Protein AF-A0A7S1CP06-F1 (afdb_monomer)

Sequence (109 aa):
MALSSLRRKKPAGRDSKYFTTTKKGEMNELRTELHSPKKDVVKDAVKKVIAAMTVGKDVSMLFPDVINCMQTEVLELKKLVYLYLINYAKSNPEMTLMAVNTFVRDTSH

InterPro domains:
  IPR002553 Clathrin/coatomer adaptor, adaptin-like, N-terminal [PF01602] (26-109)
  IPR011989 Armadillo-like helical [G3DSA:1.25.10.10] (14-109)
  IPR016024 Armadillo-type fold [SSF48371] (18-108)
  IPR026739 AP complex subunit beta [PTHR11134] (14-108)

Mean predicted aligned error: 11.09 Å

Solvent-accessible surface area (backbone atoms only — not comparable to full-atom values): 6814 Å² total; per-residue (Å²): 135,88,86,82,82,86,77,82,81,75,83,84,74,88,64,81,77,76,79,77,85,91,55,90,59,56,62,56,49,42,54,54,32,50,69,42,92,47,66,69,50,23,45,54,28,54,52,51,52,47,54,40,46,77,75,68,46,91,57,72,89,49,45,68,57,50,57,62,52,48,79,49,89,52,65,74,49,31,54,51,42,52,51,47,46,62,61,38,38,77,82,41,49,74,65,44,56,70,47,47,66,55,51,55,56,60,74,74,108

Nearest PDB structures (foldseek):
  6owo-assembly1_B  TM=9.057E-01  e=1.672E-07  Mus musculus
  7rw8-assembly1_B  TM=8.794E-01  e=1.335E-07  Mus musculus
  7oho-assembly1_BBB  TM=8.973E-01  e=1.075E-06  Homo sapiens
  4p6z-assembly1_B  TM=8.123E-01  e=1.203E-06  Homo sapiens
  9c59-assembly1_B  TM=8.302E-01  e=2.036E-04  Homo sapiens

Structure (mmCIF, N/CA/C/O backbone):
data_AF-A0A7S1CP06-F1
#
_entry.id   AF-A0A7S1CP06-F1
#
loop_
_atom_site.group_PDB
_atom_site.id
_atom_site.type_symbol
_atom_site.label_atom_id
_atom_site.label_alt_id
_atom_site.label_comp_id
_atom_site.label_asym_id
_atom_site.label_entity_id
_atom_site.label_seq_id
_atom_site.pdbx_PDB_ins_code
_atom_site.Cartn_x
_atom_site.Cartn_y
_atom_site.Cartn_z
_atom_site.occupancy
_atom_site.B_iso_or_equiv
_atom_site.auth_seq_id
_atom_site.auth_comp_id
_atom_site.auth_asym_id
_atom_site.auth_atom_id
_atom_site.pdbx_PDB_model_num
ATOM 1 N N . MET A 1 1 ? 15.703 -44.521 28.794 1.00 38.03 1 MET A N 1
ATOM 2 C CA . MET A 1 1 ? 15.500 -44.405 27.331 1.00 38.03 1 MET A CA 1
ATOM 3 C C . MET A 1 1 ? 14.022 -44.098 27.115 1.00 38.03 1 MET A C 1
ATOM 5 O O . MET A 1 1 ? 13.212 -44.946 27.441 1.00 38.03 1 MET A O 1
ATOM 9 N N . ALA A 1 2 ? 13.626 -42.824 26.981 1.00 3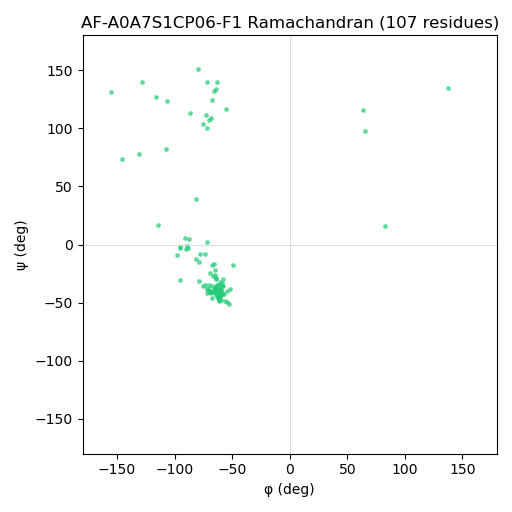8.88 2 ALA A N 1
ATOM 10 C CA . ALA A 1 2 ? 13.565 -42.054 25.720 1.00 38.88 2 ALA A CA 1
ATOM 11 C C . ALA A 1 2 ? 12.529 -42.688 24.760 1.00 38.88 2 ALA A C 1
ATOM 13 O O . ALA A 1 2 ? 12.724 -43.827 24.375 1.00 38.88 2 ALA A O 1
ATOM 14 N N . LEU A 1 3 ? 11.405 -42.090 24.349 1.00 39.97 3 LEU A N 1
ATOM 15 C CA . LEU A 1 3 ? 10.964 -40.697 24.238 1.00 39.97 3 LEU A CA 1
ATOM 16 C C . LEU A 1 3 ? 9.425 -40.650 24.295 1.00 39.97 3 LEU A C 1
ATOM 18 O O . LEU A 1 3 ? 8.761 -41.338 23.523 1.00 39.97 3 LEU A O 1
ATOM 22 N N . SER A 1 4 ? 8.855 -39.776 25.122 1.00 42.69 4 SER A N 1
ATOM 23 C CA . SER A 1 4 ? 7.459 -39.348 25.008 1.00 42.69 4 SER A CA 1
ATOM 24 C C . SER A 1 4 ? 7.398 -37.919 24.468 1.00 42.69 4 SER A C 1
ATOM 26 O O . SER A 1 4 ? 7.931 -37.004 25.086 1.00 42.69 4 SER A O 1
ATOM 28 N N . SER A 1 5 ? 6.672 -37.748 23.359 1.00 48.53 5 SER A N 1
ATOM 29 C CA . SER A 1 5 ? 6.011 -36.509 22.923 1.00 48.53 5 SER A CA 1
ATOM 30 C C . SER A 1 5 ? 6.893 -35.304 22.547 1.00 48.53 5 SER A C 1
ATOM 32 O O . SER A 1 5 ? 7.222 -34.461 23.378 1.00 48.53 5 SER A O 1
ATOM 34 N N . LEU A 1 6 ? 7.138 -35.122 21.242 1.00 47.47 6 LEU A N 1
ATOM 35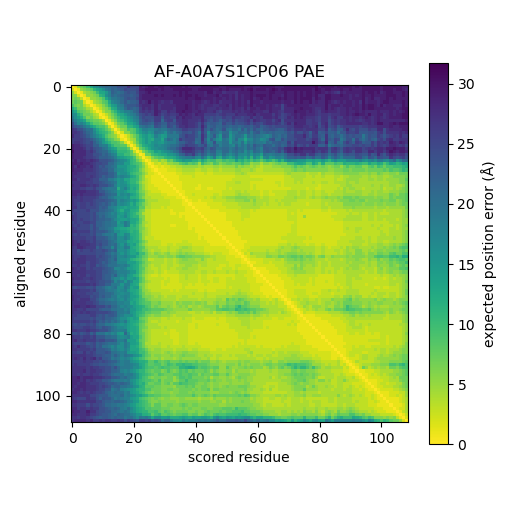 C CA . LEU A 1 6 ? 7.409 -33.798 20.663 1.00 47.47 6 LEU A CA 1
ATOM 36 C C . LEU A 1 6 ? 6.196 -33.339 19.842 1.00 47.47 6 LEU A C 1
ATOM 38 O O . LEU A 1 6 ? 6.125 -33.470 18.620 1.00 47.47 6 LEU A O 1
ATOM 42 N N . ARG A 1 7 ? 5.206 -32.779 20.540 1.00 50.84 7 ARG A N 1
ATOM 43 C CA . ARG A 1 7 ? 4.131 -31.997 19.922 1.00 50.84 7 ARG A CA 1
ATOM 44 C C . ARG A 1 7 ? 4.761 -30.707 19.378 1.00 50.84 7 ARG A C 1
ATOM 46 O O . ARG A 1 7 ? 5.188 -29.851 20.150 1.00 50.84 7 ARG A O 1
ATOM 53 N N . ARG A 1 8 ? 4.862 -30.573 18.049 1.00 45.59 8 ARG A N 1
ATOM 54 C CA . ARG A 1 8 ? 5.355 -29.352 17.383 1.00 45.59 8 ARG A CA 1
ATOM 55 C C . ARG A 1 8 ? 4.536 -28.140 17.846 1.00 45.59 8 ARG A C 1
ATOM 57 O O . ARG A 1 8 ? 3.335 -28.056 17.594 1.00 45.59 8 ARG A O 1
ATOM 64 N N . LYS A 1 9 ? 5.197 -27.198 18.516 1.00 41.72 9 LYS A N 1
ATOM 65 C CA . LYS A 1 9 ? 4.644 -25.908 18.943 1.00 41.72 9 LYS A CA 1
ATOM 66 C C . LYS A 1 9 ? 4.433 -25.044 17.688 1.00 41.72 9 LYS A C 1
ATOM 68 O O . LYS A 1 9 ? 5.406 -24.600 17.085 1.00 41.72 9 LYS A O 1
ATOM 73 N N . LYS A 1 10 ? 3.182 -24.845 17.255 1.00 46.50 10 LYS A N 1
ATOM 74 C CA . LYS A 1 10 ? 2.851 -23.834 16.233 1.00 46.50 10 LYS A CA 1
ATOM 75 C C . LYS A 1 10 ? 3.139 -22.440 16.820 1.00 46.50 10 LYS A C 1
ATOM 77 O O . LYS A 1 10 ? 2.704 -22.189 17.946 1.00 46.50 10 LYS A O 1
ATOM 82 N N . PRO A 1 11 ? 3.838 -21.536 16.113 1.00 42.25 11 PRO A N 1
ATOM 83 C CA . PRO A 1 11 ? 3.943 -20.151 16.549 1.00 42.25 11 PRO A CA 1
ATOM 84 C C . PRO A 1 11 ? 2.561 -19.497 16.431 1.00 42.25 11 PRO A C 1
ATOM 86 O O . PRO A 1 11 ? 1.926 -19.546 15.379 1.00 42.25 11 PRO A O 1
ATOM 89 N N . ALA A 1 12 ? 2.072 -18.931 17.532 1.00 50.03 12 ALA A N 1
ATOM 90 C CA . ALA A 1 12 ? 0.848 -18.143 17.550 1.00 50.03 12 ALA A CA 1
ATOM 91 C C . ALA A 1 12 ? 1.116 -16.804 16.842 1.00 50.03 12 ALA A C 1
ATOM 93 O O . ALA A 1 12 ? 1.737 -15.905 17.411 1.00 50.03 12 ALA A O 1
ATOM 94 N N . GLY A 1 13 ? 0.695 -16.711 15.578 1.00 48.34 13 GLY A N 1
ATOM 95 C CA . GLY A 1 13 ? 0.694 -15.479 14.794 1.00 48.34 13 GLY A CA 1
ATOM 96 C C . GLY A 1 13 ? -0.252 -14.447 15.405 1.00 48.34 13 GLY A C 1
ATOM 97 O O . GLY A 1 13 ? -1.376 -14.755 15.805 1.00 48.34 13 GLY A O 1
ATOM 98 N N . ARG A 1 14 ? 0.230 -13.211 15.523 1.00 55.91 14 ARG A N 1
ATOM 99 C CA . ARG A 1 14 ? -0.432 -12.052 16.142 1.00 55.91 14 ARG A CA 1
ATOM 100 C C . ARG A 1 14 ? -1.430 -11.398 15.170 1.00 55.91 14 ARG A C 1
ATOM 102 O O . ARG A 1 14 ? -1.536 -10.179 15.114 1.00 55.91 14 ARG A O 1
ATOM 109 N N . ASP A 1 15 ? -2.151 -12.200 14.396 1.00 55.19 15 ASP A N 1
ATOM 110 C CA . ASP A 1 15 ? -2.932 -11.731 13.241 1.00 55.19 15 ASP A CA 1
ATOM 111 C C . ASP A 1 15 ? -4.418 -11.516 13.567 1.00 55.19 15 ASP A C 1
ATOM 113 O O . ASP A 1 15 ? -5.163 -10.910 12.802 1.00 55.19 15 ASP A O 1
ATOM 117 N N . SER A 1 16 ? -4.859 -11.933 14.758 1.00 51.56 16 SER A N 1
ATOM 118 C CA . SER A 1 16 ? -6.268 -11.838 15.162 1.00 51.56 16 SER A CA 1
ATOM 119 C C . SER A 1 16 ? -6.740 -10.414 15.496 1.00 51.56 16 SER A C 1
ATOM 121 O O . SER A 1 16 ? -7.931 -10.214 15.717 1.00 51.56 16 SER A O 1
ATOM 123 N N . LYS A 1 17 ? -5.841 -9.420 15.555 1.00 49.12 17 LYS A N 1
ATOM 124 C CA . LYS A 1 17 ? -6.183 -8.033 15.930 1.00 49.12 17 LYS A CA 1
ATOM 125 C C . LYS A 1 17 ? -6.619 -7.145 14.759 1.00 49.12 17 LYS A C 1
ATOM 127 O O . LYS A 1 17 ? -6.998 -6.005 14.994 1.00 49.12 17 LYS A O 1
ATOM 132 N N . TYR A 1 18 ? -6.597 -7.650 13.528 1.00 53.25 18 TYR A N 1
ATOM 133 C CA . TYR A 1 18 ? -6.940 -6.862 12.336 1.00 53.25 18 TYR A CA 1
ATOM 134 C C . TYR A 1 18 ? -8.405 -7.007 11.886 1.00 53.25 18 TYR A C 1
ATOM 136 O O . TYR A 1 18 ? -8.814 -6.344 10.939 1.00 53.25 18 TYR A O 1
ATOM 144 N N . PHE A 1 19 ? -9.203 -7.853 12.551 1.00 47.50 19 PHE A N 1
ATOM 145 C CA . PHE A 1 19 ? -10.546 -8.241 12.086 1.00 47.50 19 PHE A CA 1
ATOM 146 C C . PHE A 1 19 ? -11.718 -7.437 12.656 1.00 47.50 19 PHE A C 1
ATOM 148 O O . PHE A 1 19 ? -12.859 -7.663 12.260 1.00 47.50 19 PHE A O 1
ATOM 155 N N . THR A 1 20 ? -11.483 -6.485 13.553 1.00 47.38 20 THR A N 1
ATOM 156 C CA . THR A 1 20 ? -12.562 -5.668 14.110 1.00 47.38 20 THR A CA 1
ATOM 157 C C . THR A 1 20 ? -12.378 -4.222 13.712 1.00 47.38 20 THR A C 1
ATOM 159 O O . THR A 1 20 ? -11.324 -3.650 13.987 1.00 47.38 20 THR A O 1
ATOM 162 N N . THR A 1 21 ? -13.438 -3.660 13.132 1.00 46.16 21 THR A N 1
ATOM 163 C CA . THR A 1 21 ? -13.978 -2.291 13.248 1.00 46.16 21 THR A CA 1
ATOM 164 C C . THR A 1 21 ? -14.379 -1.809 11.850 1.00 46.16 21 THR A C 1
ATOM 166 O O . THR A 1 21 ? -13.695 -2.094 10.877 1.00 46.16 21 THR A O 1
ATOM 169 N N . THR A 1 22 ? -15.554 -1.197 11.721 1.00 47.97 22 THR A N 1
ATOM 170 C CA . THR A 1 22 ? -16.076 -0.580 10.492 1.00 47.97 22 THR A CA 1
ATOM 171 C C . THR A 1 22 ? -16.546 0.812 10.908 1.00 47.97 22 THR A C 1
ATOM 173 O O . THR A 1 22 ? -17.724 1.029 11.183 1.00 47.97 22 THR A O 1
ATOM 176 N N . LYS A 1 23 ? -15.625 1.762 11.085 1.00 51.81 23 LYS A N 1
ATOM 177 C CA . LYS A 1 23 ? -15.953 3.166 11.373 1.00 51.81 23 LYS A CA 1
ATOM 178 C C . LYS A 1 23 ? -15.226 4.095 10.410 1.00 51.81 23 LYS A C 1
ATOM 180 O O . LYS A 1 23 ? -14.049 3.930 10.127 1.00 51.81 23 LYS A O 1
ATOM 185 N N . LYS A 1 24 ? -15.937 5.138 9.976 1.00 51.94 24 LYS A N 1
ATOM 186 C CA 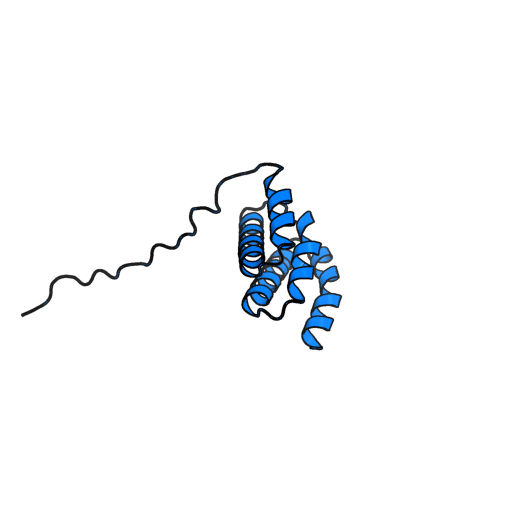. LYS A 1 24 ? -15.496 6.230 9.085 1.00 51.94 24 LYS A CA 1
ATOM 187 C C . LYS A 1 24 ? -14.153 6.887 9.487 1.00 51.94 24 LYS A C 1
ATOM 189 O O . LYS A 1 24 ? -13.536 7.539 8.656 1.00 51.94 24 LYS A O 1
ATOM 194 N N . GLY A 1 25 ? -13.696 6.698 10.731 1.00 64.56 25 GLY A N 1
ATOM 195 C CA . GLY A 1 25 ? -12.388 7.143 11.228 1.00 64.56 25 GLY A CA 1
ATOM 196 C C . GLY A 1 25 ? -11.203 6.255 10.827 1.00 64.56 25 GLY A C 1
ATOM 197 O O . GLY A 1 25 ? -10.130 6.787 10.572 1.00 64.56 25 GLY A O 1
ATOM 198 N N . GLU A 1 26 ? -11.393 4.942 10.660 1.00 75.69 26 GLU A N 1
ATOM 199 C CA . GLU A 1 26 ? -10.297 4.001 10.354 1.00 75.69 26 GLU A CA 1
ATOM 200 C C . GLU A 1 26 ? -9.579 4.335 9.053 1.00 75.69 26 GLU A C 1
ATOM 202 O O . GLU A 1 26 ? -8.367 4.204 8.951 1.00 75.69 26 GLU A O 1
ATOM 207 N N . MET A 1 27 ? -10.323 4.769 8.038 1.00 81.50 27 MET A N 1
ATOM 208 C CA . MET A 1 27 ? -9.727 5.108 6.748 1.00 81.50 27 MET A CA 1
ATOM 209 C C . MET A 1 27 ? -8.882 6.373 6.832 1.00 81.50 27 MET A C 1
ATOM 211 O O . MET A 1 27 ? -7.837 6.460 6.194 1.00 81.50 27 MET A O 1
ATOM 215 N N . ASN A 1 28 ? -9.296 7.329 7.664 1.00 84.69 28 ASN A N 1
ATOM 216 C CA . ASN A 1 28 ? -8.513 8.530 7.910 1.00 84.69 28 ASN A CA 1
ATOM 217 C C . ASN A 1 28 ? -7.256 8.210 8.735 1.00 84.69 28 ASN A C 1
ATOM 219 O O . ASN A 1 28 ? -6.184 8.723 8.433 1.00 84.69 28 ASN A O 1
ATOM 223 N N . GLU A 1 29 ? -7.366 7.309 9.715 1.00 88.75 29 GLU A N 1
ATOM 224 C CA . GLU A 1 29 ? -6.223 6.804 10.485 1.00 88.75 29 GLU A CA 1
ATOM 225 C C . GLU A 1 29 ? -5.214 6.078 9.590 1.00 88.75 29 GLU A C 1
ATOM 227 O O . GLU A 1 29 ? -4.031 6.411 9.615 1.00 88.75 29 GLU A O 1
ATOM 232 N N . LEU A 1 30 ? -5.669 5.154 8.734 1.00 90.44 30 LEU A N 1
ATOM 233 C CA . LEU A 1 30 ? -4.800 4.470 7.770 1.00 90.44 30 LEU A CA 1
ATOM 234 C C . LEU A 1 30 ? -4.112 5.458 6.837 1.00 90.44 30 LEU A C 1
ATOM 236 O O . LEU A 1 30 ? -2.919 5.323 6.576 1.00 90.44 30 LEU A O 1
ATOM 240 N N . ARG A 1 31 ? -4.835 6.479 6.371 1.00 89.94 31 ARG A N 1
ATOM 241 C CA . ARG A 1 31 ? -4.248 7.536 5.553 1.00 89.94 31 ARG A CA 1
ATOM 242 C C . ARG A 1 31 ? -3.140 8.274 6.294 1.00 89.94 31 ARG A C 1
ATOM 244 O O . ARG A 1 31 ? -2.084 8.515 5.717 1.00 89.94 31 ARG A O 1
ATOM 251 N N . THR A 1 32 ? -3.343 8.616 7.564 1.00 91.69 32 THR A N 1
ATOM 252 C CA . THR A 1 32 ? -2.297 9.230 8.392 1.00 91.69 32 THR A CA 1
ATOM 253 C C . THR A 1 32 ? -1.104 8.289 8.585 1.00 91.69 32 THR A C 1
ATOM 255 O O . THR A 1 32 ? 0.038 8.723 8.450 1.00 91.69 32 THR A O 1
ATOM 258 N N . GLU A 1 33 ? -1.342 7.001 8.845 1.00 92.56 33 GLU A N 1
ATOM 259 C CA . GLU A 1 33 ? -0.276 6.008 9.018 1.00 92.56 33 GLU A CA 1
ATOM 260 C C . GLU A 1 33 ? 0.541 5.788 7.729 1.00 92.56 33 GLU A C 1
ATOM 262 O O . GLU A 1 33 ? 1.763 5.655 7.805 1.00 92.56 33 GLU A O 1
ATOM 267 N N . LEU A 1 34 ? -0.095 5.814 6.550 1.00 91.69 34 LEU A N 1
ATOM 268 C CA . LEU A 1 34 ? 0.570 5.689 5.242 1.00 91.69 34 LEU A CA 1
ATOM 269 C C . LEU A 1 34 ? 1.526 6.853 4.941 1.00 91.69 34 LEU A C 1
ATOM 271 O O . LEU A 1 34 ? 2.530 6.657 4.262 1.00 91.69 34 LEU A O 1
ATOM 275 N N . HIS A 1 35 ? 1.258 8.043 5.482 1.00 90.44 35 HIS A N 1
ATOM 276 C CA . HIS A 1 35 ? 2.135 9.215 5.357 1.00 90.44 35 HIS A CA 1
ATOM 277 C C . HIS A 1 35 ? 3.161 9.336 6.490 1.00 90.44 35 HIS A C 1
ATOM 279 O O . HIS A 1 35 ? 3.880 10.333 6.579 1.00 90.44 35 HIS A O 1
ATOM 285 N N . SER A 1 36 ? 3.238 8.347 7.381 1.00 91.00 36 SER A N 1
ATOM 286 C CA . SER A 1 36 ? 4.184 8.375 8.489 1.00 91.00 36 SER A CA 1
ATOM 2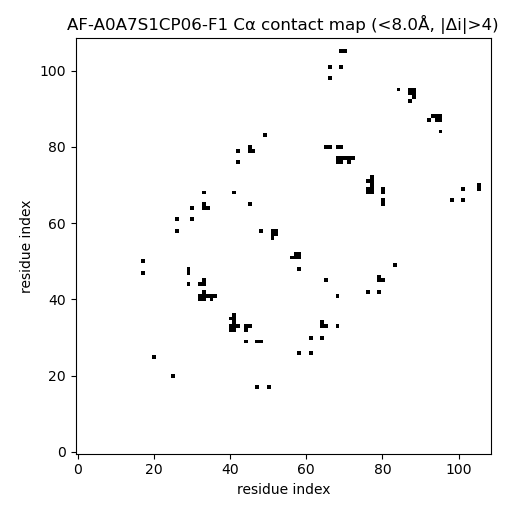87 C C . SER A 1 36 ? 5.634 8.369 7.983 1.00 91.00 36 SER A C 1
ATOM 289 O O . SER A 1 36 ? 5.977 7.589 7.092 1.00 91.00 36 SER A O 1
ATOM 291 N N . PRO A 1 37 ? 6.545 9.147 8.597 1.00 87.69 37 PRO A N 1
ATOM 292 C CA . PRO A 1 37 ? 7.972 9.065 8.280 1.00 87.69 37 PRO A CA 1
ATOM 293 C C . PRO A 1 37 ? 8.590 7.722 8.711 1.00 87.69 37 PRO A C 1
ATOM 295 O O . PRO A 1 37 ? 9.670 7.350 8.253 1.00 87.69 37 PRO A O 1
ATOM 298 N N . LYS A 1 38 ? 7.917 6.972 9.596 1.00 90.94 38 LYS A N 1
ATOM 299 C CA . LYS A 1 38 ? 8.387 5.678 10.100 1.00 90.94 38 LYS A CA 1
ATOM 300 C C . LYS A 1 38 ? 7.956 4.553 9.163 1.00 90.94 38 LYS A C 1
ATOM 302 O O . LYS A 1 38 ? 6.778 4.208 9.106 1.00 90.94 38 LYS A O 1
ATOM 307 N N . LYS A 1 39 ? 8.923 3.915 8.500 1.00 87.88 39 LYS A N 1
ATOM 308 C CA . LYS A 1 39 ? 8.675 2.832 7.529 1.00 87.88 39 LYS A CA 1
ATOM 309 C C . LYS A 1 39 ? 7.931 1.632 8.121 1.00 87.88 39 LYS A C 1
ATOM 311 O O . LYS A 1 39 ? 7.107 1.045 7.428 1.00 87.88 39 LYS A O 1
ATOM 316 N N . ASP A 1 40 ? 8.155 1.308 9.393 1.00 89.19 40 ASP A N 1
ATOM 317 C CA . ASP A 1 40 ? 7.419 0.232 10.070 1.00 89.19 40 ASP A CA 1
ATOM 318 C C . ASP A 1 40 ? 5.925 0.544 10.217 1.00 89.19 40 ASP A C 1
ATOM 320 O O . ASP A 1 40 ? 5.092 -0.336 10.017 1.00 89.19 40 ASP A O 1
ATOM 324 N N . VAL A 1 41 ? 5.578 1.809 10.477 1.00 92.25 41 VAL A N 1
ATOM 325 C CA . VAL A 1 41 ? 4.179 2.255 10.577 1.00 92.25 41 VAL A CA 1
ATOM 326 C C . VAL A 1 41 ? 3.501 2.176 9.213 1.00 92.25 41 VAL A C 1
ATOM 328 O O . VAL A 1 41 ? 2.415 1.616 9.103 1.00 92.25 41 VAL A O 1
ATOM 331 N N . VAL A 1 42 ? 4.172 2.656 8.162 1.00 92.25 42 VAL A N 1
ATOM 332 C CA . VAL A 1 42 ? 3.662 2.568 6.785 1.00 92.25 42 VAL A CA 1
ATOM 333 C C . VAL A 1 42 ? 3.456 1.107 6.380 1.00 92.25 42 VAL A C 1
ATOM 335 O O . VAL A 1 42 ? 2.437 0.754 5.793 1.00 92.25 42 VAL A O 1
ATOM 338 N N . LYS A 1 43 ? 4.393 0.225 6.737 1.00 91.00 43 LYS A N 1
ATOM 339 C CA . LYS A 1 43 ? 4.293 -1.212 6.466 1.00 91.00 43 LYS A CA 1
ATOM 340 C C . LYS A 1 43 ? 3.066 -1.842 7.109 1.00 91.00 43 LYS A C 1
ATOM 342 O O . LYS A 1 43 ? 2.343 -2.588 6.445 1.00 91.00 43 LYS A O 1
ATOM 347 N N . ASP A 1 44 ? 2.828 -1.551 8.380 1.00 92.19 44 ASP A N 1
ATOM 348 C CA . ASP A 1 44 ? 1.657 -2.065 9.082 1.00 92.19 44 ASP A CA 1
ATOM 349 C C . ASP A 1 44 ? 0.359 -1.467 8.519 1.00 92.19 44 ASP A C 1
ATOM 351 O O . ASP A 1 44 ? -0.625 -2.192 8.364 1.00 92.19 44 ASP A O 1
ATOM 355 N N . ALA A 1 45 ? 0.373 -0.199 8.099 1.00 92.56 45 ALA A N 1
ATOM 356 C CA . ALA A 1 45 ? -0.753 0.436 7.422 1.00 92.56 45 ALA A CA 1
ATOM 357 C C . ALA A 1 45 ? -1.100 -0.259 6.097 1.00 92.56 45 ALA A C 1
ATOM 359 O O . ALA A 1 45 ? -2.254 -0.627 5.883 1.00 92.56 45 ALA A O 1
ATOM 360 N N . VAL A 1 46 ? -0.114 -0.536 5.233 1.00 92.31 46 VAL A N 1
ATOM 361 C CA . VAL A 1 46 ? -0.347 -1.247 3.961 1.00 92.31 46 VAL A CA 1
ATOM 362 C C . VAL A 1 46 ? -0.915 -2.650 4.212 1.00 92.31 46 VAL A C 1
ATOM 364 O O . VAL A 1 46 ? -1.844 -3.071 3.522 1.00 92.31 46 VAL A O 1
ATOM 367 N N . LYS A 1 47 ? -0.439 -3.369 5.239 1.00 91.75 47 LYS A N 1
ATOM 368 C CA . LYS A 1 47 ? -1.013 -4.674 5.623 1.00 91.75 47 LYS A CA 1
ATOM 369 C C . LYS A 1 47 ? -2.479 -4.558 6.039 1.00 91.75 47 LYS A C 1
ATOM 371 O O . LYS A 1 47 ? -3.291 -5.376 5.610 1.00 91.75 47 LYS A O 1
ATOM 376 N N . LYS A 1 48 ? -2.829 -3.541 6.834 1.00 91.38 48 LYS A N 1
ATOM 377 C CA . LYS A 1 48 ? -4.223 -3.266 7.216 1.00 91.38 48 LYS A CA 1
ATOM 378 C C . LYS A 1 48 ? -5.088 -2.934 5.996 1.00 91.38 48 LYS A C 1
ATOM 380 O O . LYS A 1 48 ? -6.214 -3.414 5.922 1.00 91.38 48 LYS A O 1
ATOM 385 N N . VAL A 1 49 ? -4.567 -2.179 5.024 1.00 91.25 49 VAL A N 1
ATOM 386 C CA . VAL A 1 49 ? -5.273 -1.877 3.763 1.00 91.25 49 VAL A CA 1
ATOM 387 C C . VAL A 1 49 ? -5.544 -3.151 2.964 1.00 91.25 49 VAL A C 1
ATOM 389 O O . VAL A 1 49 ? -6.671 -3.364 2.523 1.00 91.25 49 VAL A O 1
ATOM 392 N N . ILE A 1 50 ? -4.550 -4.032 2.823 1.00 90.38 50 ILE A N 1
ATOM 393 C CA . ILE A 1 50 ? -4.722 -5.324 2.141 1.00 90.38 50 ILE A CA 1
ATOM 394 C C . ILE A 1 50 ? -5.763 -6.177 2.874 1.00 90.38 50 ILE A C 1
ATOM 396 O O . ILE A 1 50 ? -6.647 -6.733 2.232 1.00 90.38 50 ILE A O 1
ATOM 400 N N . ALA A 1 51 ? -5.711 -6.242 4.207 1.00 89.25 51 ALA A N 1
ATOM 401 C CA . ALA A 1 51 ? -6.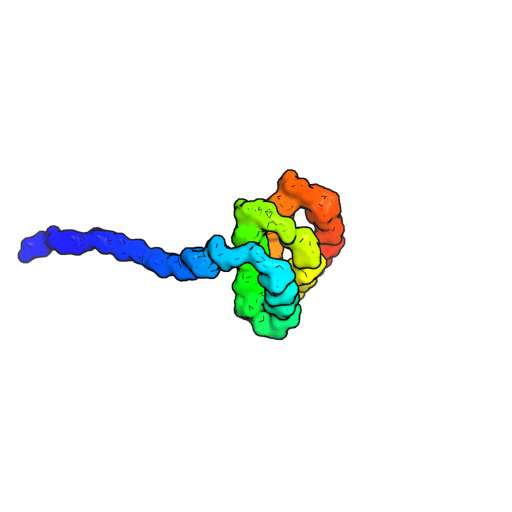699 -6.970 5.002 1.00 89.25 51 ALA A CA 1
ATOM 402 C C . ALA A 1 51 ? -8.118 -6.390 4.856 1.00 89.25 51 ALA A C 1
ATOM 404 O O . ALA A 1 51 ? -9.082 -7.138 4.731 1.00 89.25 51 ALA A O 1
ATOM 405 N N . ALA A 1 52 ? -8.261 -5.062 4.828 1.00 87.81 52 ALA A N 1
ATOM 406 C CA . ALA A 1 52 ? -9.540 -4.403 4.573 1.00 87.81 52 ALA A CA 1
ATOM 407 C C . ALA A 1 52 ? -10.073 -4.740 3.170 1.00 87.81 52 ALA A C 1
ATOM 409 O O . ALA A 1 52 ? -11.253 -5.044 2.999 1.00 87.81 52 ALA A O 1
ATOM 410 N N . MET A 1 53 ? -9.189 -4.760 2.176 1.00 85.19 53 MET A N 1
ATOM 411 C CA . MET A 1 53 ? -9.534 -5.125 0.811 1.00 85.19 53 MET A CA 1
ATOM 412 C C . MET A 1 53 ? -9.981 -6.591 0.688 1.00 85.19 53 MET A C 1
ATOM 414 O O . MET A 1 53 ? -10.945 -6.875 -0.019 1.00 85.19 53 MET A O 1
ATOM 418 N N . THR A 1 54 ? -9.324 -7.534 1.376 1.00 84.44 54 THR A N 1
ATOM 419 C CA . THR A 1 54 ? -9.683 -8.964 1.303 1.00 84.44 54 THR A CA 1
ATOM 420 C C . THR A 1 54 ? -11.025 -9.282 1.957 1.00 84.44 54 THR A C 1
ATOM 422 O O . THR A 1 54 ? -11.665 -10.253 1.565 1.00 84.44 54 THR A O 1
ATOM 425 N N . VAL A 1 55 ? -11.485 -8.458 2.904 1.00 85.69 55 VAL A N 1
ATOM 426 C CA . VAL A 1 55 ? -12.838 -8.562 3.481 1.00 85.69 55 VAL A CA 1
ATOM 427 C C . VAL A 1 55 ? -13.900 -7.791 2.681 1.00 85.69 55 VAL A C 1
ATOM 429 O O . VAL A 1 55 ? -15.050 -7.726 3.105 1.00 85.69 55 VAL A O 1
ATOM 432 N N . GLY A 1 56 ? -13.535 -7.206 1.532 1.00 81.06 56 GLY A N 1
ATOM 433 C CA . GLY A 1 56 ? -14.457 -6.501 0.639 1.00 81.06 56 GLY A CA 1
ATOM 434 C C . GLY A 1 56 ? -14.758 -5.052 1.032 1.00 81.06 56 GLY A C 1
ATOM 435 O O . GLY A 1 56 ? -15.725 -4.484 0.527 1.00 81.06 56 GLY A O 1
ATOM 436 N N . LYS A 1 57 ? -13.965 -4.432 1.920 1.00 84.81 57 LYS A N 1
ATOM 437 C CA . LYS A 1 57 ? -14.086 -2.990 2.176 1.00 84.81 57 LYS A CA 1
ATOM 438 C C . LYS A 1 57 ? -13.544 -2.202 0.991 1.00 84.81 57 LYS A C 1
ATOM 440 O O . LYS 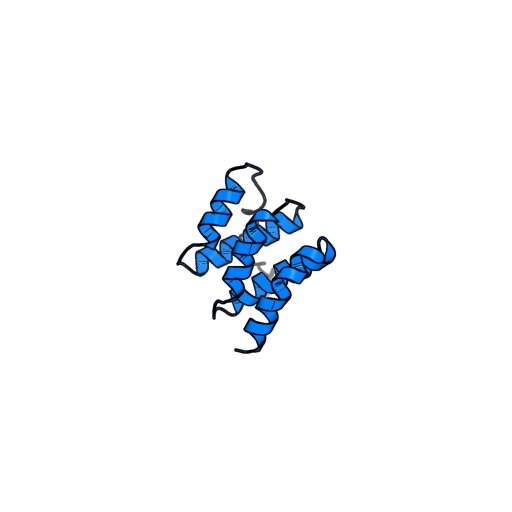A 1 57 ? -12.477 -2.510 0.457 1.00 84.81 57 LYS A O 1
ATOM 445 N N . ASP A 1 58 ? -14.241 -1.123 0.660 1.00 84.56 58 ASP A N 1
ATOM 446 C CA . ASP A 1 58 ? -13.745 -0.158 -0.306 1.00 84.56 58 ASP A CA 1
ATOM 447 C C . ASP A 1 58 ? -12.597 0.673 0.295 1.00 84.56 58 ASP A C 1
ATOM 449 O O . ASP A 1 58 ? -12.787 1.473 1.212 1.00 84.56 58 ASP A O 1
ATOM 453 N N . VAL A 1 59 ? -11.391 0.457 -0.232 1.00 87.31 59 VAL A N 1
ATOM 454 C CA . VAL A 1 59 ? -10.160 1.184 0.117 1.00 87.31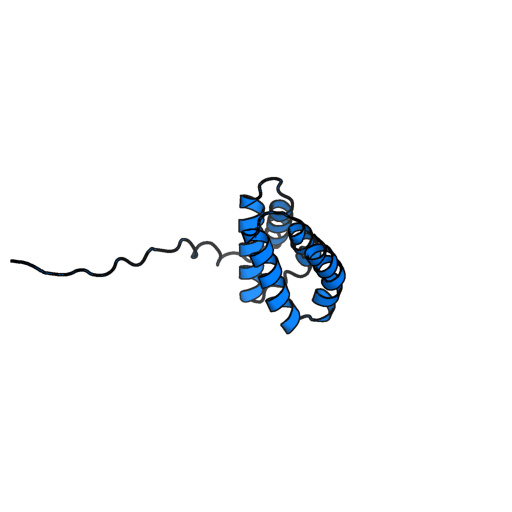 59 VAL A CA 1
ATOM 455 C C . VAL A 1 59 ? -9.631 2.015 -1.058 1.00 87.31 59 VAL A C 1
ATOM 457 O O . VAL A 1 59 ? -8.475 2.435 -1.041 1.00 87.31 59 VAL A O 1
ATOM 460 N N . SER A 1 60 ? -10.464 2.263 -2.078 1.00 85.25 60 SER A N 1
ATOM 461 C CA . SER A 1 60 ? -10.108 3.022 -3.291 1.00 85.25 60 SER A CA 1
ATOM 462 C C . SER A 1 60 ? -9.482 4.380 -2.983 1.00 85.25 60 SER A C 1
ATOM 464 O O . SER A 1 60 ? -8.532 4.798 -3.636 1.00 85.25 60 SER A O 1
ATOM 466 N N . MET A 1 61 ? -9.976 5.067 -1.949 1.00 87.50 61 MET A N 1
ATOM 467 C CA . MET A 1 61 ? -9.485 6.399 -1.576 1.00 87.50 61 MET A CA 1
ATOM 468 C C . MET A 1 61 ? -8.024 6.418 -1.106 1.00 87.50 61 MET A C 1
ATOM 470 O O . MET A 1 61 ? -7.397 7.469 -1.153 1.00 87.50 61 MET A O 1
ATOM 474 N N . LEU A 1 62 ? -7.496 5.275 -0.654 1.00 89.50 62 LEU A N 1
ATOM 475 C CA . LEU A 1 62 ? -6.111 5.132 -0.199 1.00 89.50 62 LEU A CA 1
ATOM 476 C C . LEU A 1 62 ? -5.168 4.744 -1.343 1.00 89.50 62 LEU A C 1
ATOM 478 O O . LEU A 1 62 ? -3.960 4.663 -1.138 1.00 89.50 62 LEU A O 1
ATOM 482 N N . PHE A 1 63 ? -5.692 4.501 -2.549 1.00 88.06 63 PHE A N 1
ATOM 483 C CA . PHE A 1 63 ? -4.900 4.072 -3.697 1.00 88.06 63 PHE A CA 1
ATOM 484 C C . PHE A 1 63 ? -3.723 5.018 -4.001 1.00 88.06 63 PHE A C 1
ATOM 486 O O . PHE A 1 63 ? -2.596 4.526 -4.080 1.00 88.06 63 PHE A O 1
ATOM 493 N N . PRO A 1 64 ? -3.902 6.355 -4.096 1.00 88.81 64 PRO A N 1
ATOM 494 C CA . PRO A 1 64 ? -2.783 7.264 -4.358 1.00 88.81 64 PRO A CA 1
ATOM 495 C C . PRO A 1 64 ? -1.717 7.206 -3.258 1.00 88.81 64 PRO A C 1
ATOM 497 O O . PRO A 1 64 ? -0.519 7.224 -3.545 1.00 88.81 64 PRO A O 1
ATOM 500 N N . ASP A 1 65 ? -2.158 7.075 -2.005 1.00 90.88 65 ASP A N 1
ATOM 501 C CA . ASP A 1 65 ? -1.290 7.025 -0.830 1.00 90.88 65 ASP A CA 1
ATOM 502 C C . ASP A 1 65 ? -0.445 5.731 -0.830 1.00 90.88 65 ASP A C 1
ATOM 504 O O . ASP A 1 65 ? 0.761 5.756 -0.568 1.00 90.88 65 ASP A O 1
ATOM 508 N N . VAL A 1 66 ? -1.044 4.594 -1.212 1.00 90.25 66 VAL A N 1
ATOM 509 C CA . VAL A 1 66 ? -0.354 3.299 -1.348 1.00 90.25 66 VAL A CA 1
ATOM 510 C C . VAL A 1 66 ? 0.624 3.296 -2.530 1.00 90.25 66 VAL A C 1
ATOM 512 O O . VAL A 1 66 ? 1.735 2.785 -2.391 1.00 90.25 66 VAL A O 1
ATOM 515 N N . ILE A 1 67 ? 0.271 3.901 -3.672 1.00 88.75 67 ILE A N 1
ATOM 516 C CA . ILE A 1 67 ? 1.183 4.033 -4.824 1.00 88.75 67 ILE A CA 1
ATOM 517 C C . ILE A 1 67 ? 2.409 4.875 -4.474 1.00 88.75 67 ILE A C 1
ATOM 519 O O . ILE A 1 67 ? 3.523 4.531 -4.871 1.00 88.75 67 ILE A O 1
ATOM 523 N N . ASN A 1 68 ? 2.236 5.945 -3.696 1.00 86.88 68 ASN A N 1
ATOM 524 C CA . ASN A 1 68 ? 3.357 6.768 -3.249 1.00 86.88 68 ASN A CA 1
ATOM 525 C C . ASN A 1 68 ? 4.372 5.964 -2.414 1.00 86.88 68 ASN A C 1
ATOM 527 O O . ASN A 1 68 ? 5.581 6.172 -2.516 1.00 86.88 68 ASN A O 1
ATOM 531 N N . CYS A 1 69 ? 3.900 4.967 -1.659 1.00 86.00 69 CYS A N 1
ATOM 532 C CA . CYS A 1 69 ? 4.766 4.066 -0.901 1.00 86.00 69 CYS A CA 1
ATOM 533 C C . CYS A 1 69 ? 5.653 3.172 -1.787 1.00 86.00 69 CYS A C 1
ATOM 535 O O . CYS A 1 69 ? 6.641 2.638 -1.283 1.00 86.00 69 CYS A O 1
ATOM 537 N N . MET A 1 70 ? 5.354 3.013 -3.084 1.00 83.38 70 MET A N 1
ATOM 538 C CA . MET A 1 70 ? 6.160 2.197 -4.005 1.00 83.38 70 MET A CA 1
ATOM 539 C C . MET A 1 70 ? 7.553 2.784 -4.255 1.00 83.38 70 MET A C 1
ATOM 541 O O . MET A 1 70 ? 8.497 2.035 -4.476 1.00 83.38 70 MET A O 1
ATOM 545 N N . GLN A 1 71 ? 7.704 4.107 -4.136 1.00 80.31 71 GLN A N 1
ATOM 546 C CA . GLN A 1 71 ? 8.970 4.818 -4.360 1.00 80.31 71 GLN A CA 1
ATOM 547 C C . GLN A 1 71 ? 10.008 4.588 -3.244 1.00 80.31 71 GLN A C 1
ATOM 549 O O . GLN A 1 71 ? 11.082 5.182 -3.251 1.00 80.31 71 GLN A O 1
ATOM 554 N N . THR A 1 72 ? 9.703 3.760 -2.241 1.00 81.75 72 THR A N 1
ATOM 555 C CA . THR A 1 72 ? 10.634 3.465 -1.150 1.00 81.75 72 THR A CA 1
ATOM 556 C C . THR A 1 72 ? 11.689 2.432 -1.555 1.00 81.75 72 THR A C 1
ATOM 558 O O . THR A 1 72 ? 11.399 1.484 -2.272 1.00 81.75 72 THR A O 1
ATOM 561 N N . GLU A 1 73 ? 12.879 2.503 -0.960 1.00 82.50 73 GLU A N 1
ATOM 562 C CA . GLU A 1 73 ? 13.939 1.490 -1.150 1.00 82.50 73 GLU A CA 1
ATOM 563 C C . GLU A 1 73 ? 13.713 0.191 -0.343 1.00 82.50 73 GLU A C 1
ATOM 565 O O . GLU A 1 73 ? 14.401 -0.812 -0.520 1.00 82.50 73 GLU A O 1
ATOM 570 N N . VAL A 1 74 ? 12.717 0.177 0.551 1.00 86.19 74 VAL A N 1
ATOM 571 C CA . VAL A 1 74 ? 12.395 -0.974 1.404 1.00 86.19 74 VAL A CA 1
ATOM 572 C C . VAL A 1 74 ? 11.679 -2.048 0.584 1.00 86.19 74 VAL A C 1
ATOM 574 O O . VAL A 1 74 ? 10.478 -1.963 0.320 1.00 86.19 74 VAL A O 1
ATOM 577 N N . LEU A 1 75 ? 12.410 -3.107 0.242 1.00 88.12 75 LEU A N 1
ATOM 578 C CA . LEU A 1 75 ? 11.942 -4.200 -0.619 1.00 88.12 75 LEU A CA 1
ATOM 579 C C . LEU A 1 75 ? 10.691 -4.914 -0.073 1.00 88.12 75 LEU A C 1
ATOM 581 O O . LEU A 1 75 ? 9.807 -5.303 -0.837 1.00 88.12 75 LEU A O 1
ATOM 585 N N . GLU A 1 76 ? 10.580 -5.054 1.252 1.00 88.31 76 GLU A N 1
ATOM 586 C CA . GLU A 1 76 ? 9.389 -5.625 1.898 1.00 88.31 76 GLU A CA 1
ATOM 587 C C . GLU A 1 76 ? 8.133 -4.778 1.627 1.00 88.31 76 GLU A C 1
ATOM 589 O O . GLU A 1 76 ? 7.070 -5.328 1.344 1.00 88.31 76 GLU A O 1
ATOM 594 N N . LEU A 1 77 ? 8.253 -3.445 1.652 1.00 89.38 77 LEU A N 1
ATOM 595 C CA . LEU A 1 77 ? 7.126 -2.547 1.413 1.00 89.38 77 LEU A CA 1
ATOM 596 C C . LEU A 1 77 ? 6.715 -2.555 -0.059 1.00 89.38 77 LEU A C 1
ATOM 598 O O . LEU A 1 77 ? 5.523 -2.653 -0.344 1.00 89.38 77 LEU A O 1
ATOM 602 N N . LYS A 1 78 ? 7.688 -2.559 -0.986 1.00 89.81 78 LYS A N 1
ATOM 603 C CA . LYS A 1 78 ? 7.407 -2.728 -2.420 1.00 89.81 78 LYS A CA 1
ATOM 604 C C . LYS A 1 78 ? 6.564 -3.978 -2.654 1.00 89.81 78 LYS A C 1
ATOM 606 O O . LYS A 1 78 ? 5.492 -3.882 -3.239 1.00 89.81 78 LYS A O 1
ATOM 611 N N . LYS A 1 79 ? 6.975 -5.138 -2.123 1.00 91.12 79 LYS A N 1
ATOM 612 C CA . LYS A 1 79 ? 6.219 -6.400 -2.257 1.00 91.12 79 LYS A CA 1
ATOM 613 C C . LYS A 1 79 ? 4.765 -6.283 -1.791 1.00 91.12 79 LYS A C 1
ATOM 615 O O . LYS A 1 79 ? 3.883 -6.841 -2.438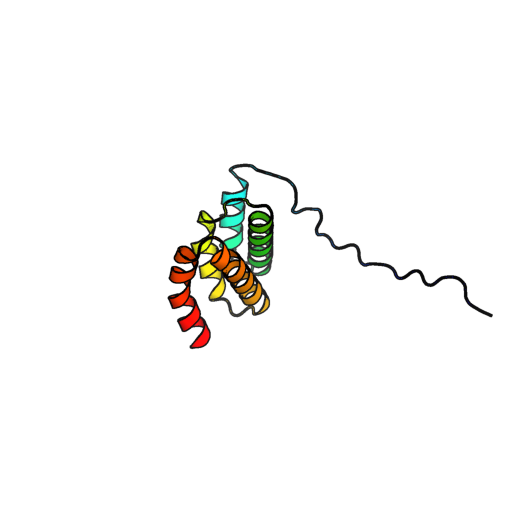 1.00 91.12 79 LYS A O 1
ATOM 620 N N . LEU A 1 80 ? 4.509 -5.562 -0.699 1.00 92.38 80 LEU A N 1
ATOM 621 C CA . LEU A 1 80 ? 3.149 -5.333 -0.206 1.00 92.38 80 LEU A CA 1
ATOM 622 C C . LEU A 1 80 ? 2.337 -4.438 -1.153 1.00 92.38 80 LEU A C 1
ATOM 624 O O . LEU A 1 80 ? 1.180 -4.747 -1.428 1.00 92.38 80 LEU A O 1
ATOM 628 N N . VAL A 1 81 ? 2.939 -3.380 -1.700 1.00 91.12 81 VAL A N 1
ATOM 629 C CA . VAL A 1 81 ? 2.284 -2.513 -2.695 1.00 91.12 81 VAL A CA 1
ATOM 630 C C . VAL A 1 81 ? 1.981 -3.284 -3.985 1.00 91.12 81 VAL A C 1
ATOM 632 O O . VAL A 1 81 ? 0.862 -3.222 -4.491 1.00 91.12 81 VAL A O 1
ATOM 635 N N . TYR A 1 82 ? 2.924 -4.093 -4.474 1.00 90.50 82 TYR A N 1
ATOM 636 C CA . TYR A 1 82 ? 2.700 -4.983 -5.617 1.00 90.50 82 TYR A CA 1
ATOM 637 C C . TYR A 1 82 ? 1.562 -5.982 -5.349 1.00 90.50 82 TYR A C 1
ATOM 639 O O . TYR A 1 82 ? 0.698 -6.170 -6.205 1.00 90.50 82 TYR A O 1
ATOM 647 N N . LEU A 1 83 ? 1.508 -6.585 -4.154 1.00 91.44 83 LEU A N 1
ATOM 648 C CA . LEU A 1 83 ? 0.419 -7.486 -3.759 1.00 91.44 83 LEU A CA 1
ATOM 649 C C . LEU A 1 83 ? -0.941 -6.777 -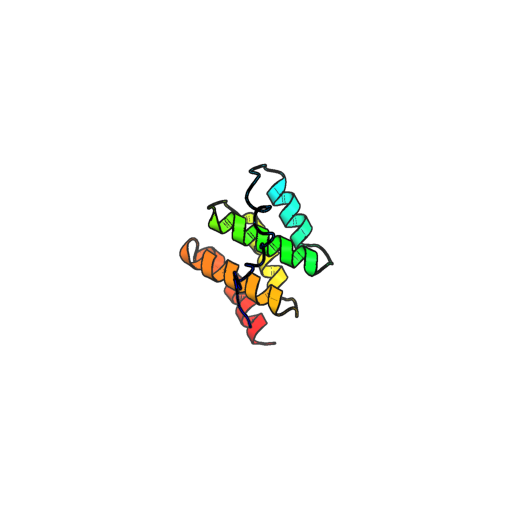3.768 1.00 91.44 83 LEU A C 1
ATOM 651 O O . LEU A 1 83 ? -1.910 -7.329 -4.291 1.00 91.44 83 LEU A O 1
ATOM 655 N N . TYR A 1 84 ? -1.005 -5.558 -3.223 1.00 90.62 84 TYR A N 1
ATOM 656 C CA . TYR A 1 84 ? -2.204 -4.725 -3.273 1.00 90.62 84 TYR A CA 1
ATOM 657 C C . TYR A 1 84 ? -2.656 -4.510 -4.723 1.00 90.62 84 TYR A C 1
ATOM 659 O O . TYR A 1 84 ? -3.811 -4.781 -5.041 1.00 90.62 84 TYR A O 1
ATOM 667 N N . LEU A 1 85 ? -1.742 -4.139 -5.624 1.00 88.56 85 LEU A N 1
ATOM 668 C CA . LEU A 1 85 ? -2.063 -3.843 -7.023 1.00 88.56 85 LEU A CA 1
ATOM 669 C C . LEU A 1 85 ? -2.516 -5.064 -7.821 1.00 88.56 85 LEU A C 1
ATOM 671 O O . LEU A 1 85 ? -3.471 -4.955 -8.585 1.00 88.56 85 LEU A O 1
ATOM 675 N N . ILE A 1 86 ? -1.895 -6.227 -7.618 1.00 88.50 86 ILE A N 1
ATOM 676 C CA . ILE A 1 86 ? -2.310 -7.480 -8.270 1.00 88.50 86 ILE A CA 1
ATOM 677 C C . ILE A 1 86 ? -3.715 -7.884 -7.822 1.00 88.50 86 ILE A C 1
ATOM 679 O O . ILE A 1 86 ? -4.527 -8.324 -8.637 1.00 88.50 86 ILE A O 1
ATOM 683 N N . ASN A 1 87 ? -4.014 -7.733 -6.529 1.00 86.12 87 ASN A N 1
ATOM 684 C CA . ASN A 1 87 ? -5.355 -8.001 -6.027 1.00 86.12 87 ASN A CA 1
ATOM 685 C C . ASN A 1 87 ? -6.357 -7.001 -6.628 1.00 86.12 87 ASN A C 1
ATOM 687 O O . ASN A 1 87 ? -7.477 -7.375 -6.968 1.00 86.12 87 ASN A O 1
ATOM 691 N N . TYR A 1 88 ? -5.947 -5.736 -6.781 1.00 84.44 88 TYR A N 1
ATOM 692 C CA . TYR A 1 88 ? -6.813 -4.654 -7.251 1.00 84.44 88 TYR A CA 1
ATOM 693 C C . TYR A 1 88 ? -7.109 -4.757 -8.748 1.00 84.44 88 TYR A C 1
ATOM 695 O O . TYR A 1 88 ? -8.237 -4.514 -9.164 1.00 84.44 88 TYR A O 1
ATOM 703 N N . ALA A 1 89 ? -6.139 -5.222 -9.537 1.00 85.31 89 ALA A N 1
ATOM 704 C CA . ALA A 1 89 ? -6.257 -5.395 -10.982 1.00 85.31 89 ALA A CA 1
ATOM 705 C C . ALA A 1 89 ? -7.403 -6.331 -11.392 1.00 85.31 89 ALA A C 1
ATOM 707 O O . ALA A 1 89 ? -7.980 -6.162 -12.462 1.00 85.31 89 ALA A O 1
ATOM 708 N N . LYS A 1 90 ? -7.746 -7.312 -10.545 1.00 81.69 90 LYS A N 1
ATOM 709 C CA . LYS A 1 90 ? -8.849 -8.248 -10.808 1.00 81.69 90 LYS A CA 1
ATOM 710 C C . LYS A 1 90 ? -10.221 -7.596 -10.677 1.00 81.69 90 LYS A C 1
ATOM 712 O O . LYS A 1 90 ? -11.119 -7.931 -11.440 1.00 81.69 90 LYS A O 1
ATOM 717 N N . SER A 1 91 ? -10.379 -6.704 -9.701 1.00 79.25 91 SER A N 1
ATOM 718 C CA . SER A 1 91 ? -11.667 -6.081 -9.382 1.00 79.25 91 SER A CA 1
ATOM 719 C C . SER A 1 91 ? -11.847 -4.720 -10.052 1.00 79.25 91 SER A C 1
ATOM 721 O O . SER A 1 91 ? -12.969 -4.349 -10.366 1.00 79.25 91 SER A O 1
ATOM 723 N N . ASN A 1 92 ? -10.757 -3.979 -10.270 1.00 79.44 92 ASN A N 1
ATOM 724 C CA . ASN A 1 92 ? -10.755 -2.597 -10.755 1.00 79.44 92 ASN A CA 1
ATOM 725 C C . ASN A 1 92 ? -9.535 -2.339 -11.669 1.00 79.44 92 ASN A C 1
ATOM 727 O O . ASN A 1 92 ? -8.583 -1.660 -11.267 1.00 79.44 92 ASN A O 1
ATOM 731 N N . PRO A 1 93 ? -9.538 -2.871 -12.903 1.00 82.44 93 PRO A N 1
ATOM 732 C CA . PRO A 1 93 ? -8.399 -2.770 -13.818 1.00 82.44 93 PRO A CA 1
ATOM 733 C C . PRO A 1 93 ? -8.063 -1.325 -14.219 1.00 82.44 93 PRO A C 1
ATOM 735 O O . PRO A 1 93 ? -6.886 -0.988 -14.347 1.00 82.44 93 PRO A O 1
ATOM 738 N N . GLU A 1 94 ? -9.063 -0.447 -14.355 1.00 84.25 94 GLU A N 1
ATOM 739 C CA . GLU A 1 94 ? -8.841 0.965 -14.709 1.00 84.25 94 GLU A CA 1
ATOM 740 C C . GLU A 1 94 ? -8.024 1.716 -13.655 1.00 84.25 94 GLU A C 1
ATOM 742 O O . GLU A 1 94 ? -7.191 2.558 -13.985 1.00 84.25 94 GLU A O 1
ATOM 747 N N . MET A 1 95 ? -8.203 1.374 -12.376 1.00 78.94 95 MET A N 1
ATOM 748 C CA . MET A 1 95 ? -7.440 2.007 -11.306 1.00 78.94 95 MET A CA 1
ATOM 749 C C . MET A 1 95 ? -5.972 1.579 -11.354 1.00 78.94 95 MET A C 1
ATOM 751 O O . MET A 1 95 ? -5.073 2.410 -11.237 1.00 78.94 95 MET A O 1
ATOM 755 N N . THR A 1 96 ? -5.712 0.295 -11.614 1.00 81.44 96 THR A N 1
ATOM 756 C CA . THR A 1 96 ? -4.350 -0.231 -11.772 1.00 81.44 96 THR A CA 1
ATOM 757 C C . THR A 1 96 ? -3.632 0.360 -12.988 1.00 81.44 96 THR A C 1
ATOM 759 O O . THR A 1 96 ? -2.415 0.537 -12.935 1.00 81.44 96 THR A O 1
ATOM 762 N N . LEU A 1 97 ? -4.355 0.745 -14.046 1.00 86.31 97 LEU A N 1
ATOM 763 C CA . LEU A 1 97 ? -3.769 1.418 -15.210 1.00 86.31 97 LEU A CA 1
ATOM 764 C C . LEU A 1 97 ? -3.058 2.728 -14.823 1.00 86.31 97 LEU A C 1
ATOM 766 O O . LEU A 1 97 ? -1.987 3.025 -15.350 1.00 86.31 97 LEU A O 1
ATOM 770 N N . MET A 1 98 ? -3.584 3.471 -13.844 1.00 83.44 98 MET A N 1
ATOM 771 C CA . MET A 1 98 ? -2.957 4.707 -13.353 1.00 83.44 98 MET A CA 1
ATOM 772 C C . MET A 1 98 ? -1.592 4.466 -12.686 1.00 83.44 98 MET A C 1
ATOM 774 O O . MET A 1 98 ? -0.737 5.351 -12.687 1.00 83.44 98 MET A O 1
ATOM 778 N N . ALA A 1 99 ? -1.362 3.267 -12.145 1.00 84.75 99 ALA A N 1
ATOM 779 C CA . ALA A 1 99 ? -0.101 2.895 -11.508 1.00 84.75 99 ALA A CA 1
ATOM 780 C C . ALA A 1 99 ? 0.991 2.475 -12.505 1.00 84.75 99 ALA A C 1
ATOM 782 O O . ALA A 1 99 ? 2.158 2.400 -12.120 1.00 84.75 99 ALA A O 1
ATOM 783 N N . VAL A 1 100 ? 0.650 2.238 -13.781 1.00 85.94 100 VAL A N 1
ATOM 784 C CA . VAL A 1 100 ? 1.598 1.781 -14.817 1.00 85.94 100 VAL A CA 1
ATOM 785 C C . VAL A 1 100 ? 2.768 2.743 -14.976 1.00 85.94 100 VAL A C 1
ATOM 787 O O . VAL A 1 100 ? 3.918 2.311 -15.011 1.00 85.94 100 VAL A O 1
ATOM 790 N N . ASN A 1 101 ? 2.504 4.049 -14.968 1.00 85.50 101 ASN A N 1
ATOM 791 C CA . ASN A 1 101 ? 3.563 5.057 -15.039 1.00 85.50 101 ASN A CA 1
ATOM 792 C C . ASN A 1 101 ? 4.537 4.966 -13.858 1.00 85.50 101 ASN A C 1
ATOM 794 O O . ASN A 1 101 ? 5.735 5.197 -14.022 1.00 85.50 101 ASN A O 1
ATOM 798 N N . THR A 1 102 ? 4.039 4.618 -12.672 1.00 84.56 102 THR A N 1
ATOM 799 C CA . THR A 1 102 ? 4.881 4.443 -11.488 1.00 84.56 102 THR A CA 1
ATOM 800 C C . THR A 1 102 ? 5.659 3.129 -11.558 1.00 84.56 102 THR A C 1
ATOM 802 O O . THR A 1 102 ? 6.822 3.116 -11.173 1.00 84.56 102 THR A O 1
ATOM 805 N N . PHE A 1 103 ? 5.086 2.051 -12.110 1.00 83.19 103 PHE A N 1
ATOM 806 C CA . PHE A 1 103 ? 5.814 0.794 -12.338 1.00 83.19 103 PHE A CA 1
ATOM 807 C C . PHE A 1 103 ? 6.981 0.966 -13.308 1.00 83.19 103 PHE A C 1
ATOM 809 O O . PHE A 1 103 ? 8.080 0.507 -13.023 1.00 83.19 103 PHE A O 1
ATOM 816 N N . VAL A 1 104 ? 6.771 1.674 -14.423 1.00 85.06 104 VAL A N 1
ATOM 817 C CA . VAL A 1 104 ? 7.842 1.936 -15.399 1.00 85.06 104 VAL A CA 1
ATOM 818 C C . VAL A 1 104 ? 9.003 2.689 -14.743 1.00 85.06 104 VAL A C 1
ATOM 820 O O . VAL A 1 104 ? 10.168 2.337 -14.943 1.00 85.06 104 VAL A O 1
ATOM 823 N N . ARG A 1 105 ? 8.693 3.685 -13.903 1.00 84.38 105 ARG A N 1
ATOM 824 C CA . ARG A 1 105 ? 9.703 4.414 -13.121 1.00 84.38 105 ARG A CA 1
ATOM 825 C C . ARG A 1 105 ? 10.421 3.509 -12.120 1.00 84.38 105 ARG A C 1
ATOM 827 O O . ARG A 1 105 ? 11.634 3.619 -12.008 1.00 84.38 105 ARG A O 1
ATOM 834 N N . ASP A 1 106 ? 9.700 2.608 -11.453 1.00 82.31 106 ASP A N 1
ATOM 835 C CA . ASP A 1 106 ? 10.284 1.643 -10.511 1.00 82.31 106 ASP A CA 1
ATOM 836 C C . ASP A 1 106 ? 11.238 0.656 -11.196 1.00 82.31 106 ASP A C 1
ATOM 838 O O . ASP A 1 106 ? 12.251 0.302 -10.616 1.00 82.31 106 ASP A O 1
ATOM 842 N N . THR A 1 107 ? 10.951 0.242 -12.436 1.00 79.75 107 THR A N 1
ATOM 843 C CA . THR A 1 107 ? 11.829 -0.655 -13.215 1.00 79.75 107 THR A CA 1
ATOM 844 C C . THR A 1 107 ? 13.030 0.040 -13.853 1.00 79.75 107 THR A C 1
ATOM 846 O O . THR A 1 107 ? 13.941 -0.629 -14.332 1.00 79.75 107 THR A O 1
ATOM 849 N N . SER A 1 108 ? 13.010 1.374 -13.911 1.00 74.94 108 SER A N 1
ATOM 850 C CA . SER A 1 108 ? 14.090 2.178 -14.497 1.00 74.94 108 SER A CA 1
ATOM 851 C C . SER A 1 108 ? 15.172 2.557 -13.473 1.00 74.94 108 SER A C 1
ATOM 853 O O . SER A 1 108 ? 16.134 3.230 -13.839 1.00 74.94 108 SER A O 1
ATOM 855 N N . HIS A 1 109 ? 15.003 2.150 -12.211 1.00 55.78 109 HIS A N 1
ATOM 856 C CA . HIS A 1 109 ? 15.891 2.388 -11.072 1.00 55.78 109 HIS A CA 1
ATOM 857 C C . HIS A 1 109 ? 16.298 1.062 -10.425 1.00 55.78 109 HIS A C 1
ATOM 859 O O . HIS A 1 109 ? 17.444 1.001 -9.927 1.00 55.78 109 HIS A O 1
#

Foldseek 3Di:
DDDDDDPPDDPDDPPVVLPDDDDPVVLVVLLVQLPDPDPVSVLVSLVSLVVCVVVPHDNLVCLVSLLVQCPDPPPSSVVSSVVVLVSCCVVPVPSSVVSVVVVVVSVVD

pLDDT: mean 77.7, std 17.03, range [38.03, 92.56]

Secondary structure (DSSP, 8-state):
-------------S-GGGS----TTHHHHHHHHHT-S-HHHHHHHHHHHHHHHHTT---GGGHHHHHHGGGSS-HHHHHHHHHHHHHHHHH-HHHHHHHHHHHHHHHT-

Organism: NCBI:txid1486930

Radius of gyration: 17.72 Å; Cα contacts (8 Å, |Δi|>4): 64; chains: 1; bounding box: 32×54×43 Å